Protein AF-A0A3T0RWN2-F1 (afdb_monomer_lite)

Sequence (110 aa):
MIAFAAVFPQHRWAVMVALACLGITDKGMCIAPVNGLGVLLSPRSAPGALPGLLAAAFGIGNGLGVTSVAATVGAGTLAGYPGGLWISYFISLAALVTAFFVPRVLAQED

Structure (mmCIF, N/CA/C/O backbone):
data_AF-A0A3T0RWN2-F1
#
_entry.id   AF-A0A3T0RWN2-F1
#
loop_
_atom_site.group_PDB
_atom_site.id
_atom_site.type_symbol
_atom_site.label_atom_id
_atom_site.label_alt_id
_atom_site.label_comp_id
_atom_site.label_asym_id
_atom_site.label_entity_id
_atom_site.label_seq_id
_atom_site.pdbx_PDB_ins_code
_atom_site.Cartn_x
_atom_site.Cartn_y
_atom_site.Cartn_z
_atom_site.occupancy
_atom_site.B_iso_or_equiv
_atom_site.auth_seq_id
_atom_site.auth_comp_id
_atom_site.auth_asym_id
_atom_site.auth_atom_id
_atom_site.pdbx_PDB_model_num
ATOM 1 N N . MET A 1 1 ? -4.023 -3.124 -10.980 1.00 85.56 1 MET A N 1
ATOM 2 C CA . MET A 1 1 ? -3.744 -1.808 -11.606 1.00 85.56 1 MET A CA 1
ATOM 3 C C . MET A 1 1 ? -2.279 -1.386 -11.491 1.00 85.56 1 MET A C 1
ATOM 5 O O . MET A 1 1 ? -1.699 -1.082 -12.522 1.00 85.56 1 MET A O 1
ATOM 9 N N . ILE A 1 2 ? -1.649 -1.419 -10.306 1.00 87.62 2 ILE A N 1
ATOM 10 C CA . ILE A 1 2 ? -0.250 -0.961 -10.137 1.00 87.62 2 ILE A CA 1
ATOM 11 C C . ILE A 1 2 ? 0.740 -1.798 -10.967 1.00 87.62 2 ILE A C 1
ATOM 13 O O . ILE A 1 2 ? 1.516 -1.230 -11.725 1.00 87.62 2 ILE A O 1
ATOM 17 N N . ALA A 1 3 ? 0.651 -3.134 -10.922 1.00 88.75 3 ALA A N 1
ATOM 18 C CA . ALA A 1 3 ? 1.496 -4.006 -11.752 1.00 88.75 3 ALA A CA 1
ATOM 19 C C . ALA A 1 3 ? 1.311 -3.757 -13.260 1.00 88.75 3 ALA A C 1
ATOM 21 O O . ALA A 1 3 ? 2.272 -3.758 -14.019 1.00 88.75 3 ALA A O 1
ATOM 22 N N . PHE A 1 4 ? 0.078 -3.482 -13.695 1.00 88.19 4 PHE A N 1
ATOM 23 C CA . PHE A 1 4 ? -0.213 -3.157 -15.092 1.00 88.19 4 PHE A CA 1
ATOM 24 C C . PHE A 1 4 ? 0.458 -1.841 -15.518 1.00 88.19 4 PHE A C 1
ATOM 26 O O . PHE A 1 4 ? 1.092 -1.787 -16.569 1.00 88.19 4 PHE A O 1
ATOM 33 N N . ALA A 1 5 ? 0.404 -0.807 -14.671 1.00 89.00 5 ALA A N 1
ATOM 34 C CA . ALA A 1 5 ? 1.130 0.441 -14.903 1.00 89.00 5 ALA A CA 1
ATOM 35 C C . ALA A 1 5 ? 2.659 0.250 -14.864 1.00 89.00 5 ALA A C 1
ATOM 37 O O . ALA A 1 5 ? 3.364 0.898 -15.630 1.00 89.00 5 ALA A O 1
ATOM 38 N N . ALA A 1 6 ? 3.171 -0.652 -14.018 1.00 88.44 6 ALA A N 1
ATOM 39 C CA . ALA A 1 6 ? 4.602 -0.954 -13.914 1.00 88.44 6 ALA A CA 1
ATOM 40 C C . ALA A 1 6 ? 5.171 -1.600 -15.188 1.00 88.44 6 ALA A C 1
ATOM 42 O O . ALA A 1 6 ? 6.313 -1.330 -15.553 1.00 88.44 6 ALA A O 1
ATOM 43 N N . VAL A 1 7 ? 4.374 -2.428 -15.873 1.00 90.12 7 VAL A N 1
ATOM 44 C CA . VAL A 1 7 ? 4.758 -3.079 -17.138 1.00 90.12 7 VAL A CA 1
ATOM 45 C C . VAL A 1 7 ? 4.630 -2.125 -18.331 1.00 90.12 7 VAL A C 1
ATOM 47 O O . VAL A 1 7 ? 5.447 -2.180 -19.247 1.00 90.12 7 VAL A O 1
ATOM 50 N N . PHE A 1 8 ? 3.654 -1.209 -18.310 1.00 88.88 8 PHE A N 1
ATOM 51 C CA . PHE A 1 8 ? 3.406 -0.248 -19.395 1.00 88.88 8 PHE A CA 1
ATOM 52 C C . PHE A 1 8 ? 3.508 1.226 -18.950 1.00 88.88 8 PHE A C 1
ATOM 54 O O . PHE A 1 8 ? 2.576 2.003 -19.177 1.00 88.88 8 PHE A O 1
ATOM 61 N N . PRO A 1 9 ? 4.640 1.666 -18.370 1.00 82.50 9 PRO A N 1
ATOM 62 C CA . PRO A 1 9 ? 4.751 2.979 -17.728 1.00 82.50 9 PRO A CA 1
ATOM 63 C C . PRO A 1 9 ? 4.686 4.151 -18.718 1.00 82.50 9 PRO A C 1
ATOM 65 O O . PRO A 1 9 ? 4.360 5.269 -18.333 1.00 82.50 9 PRO A O 1
ATOM 68 N N . GLN A 1 10 ?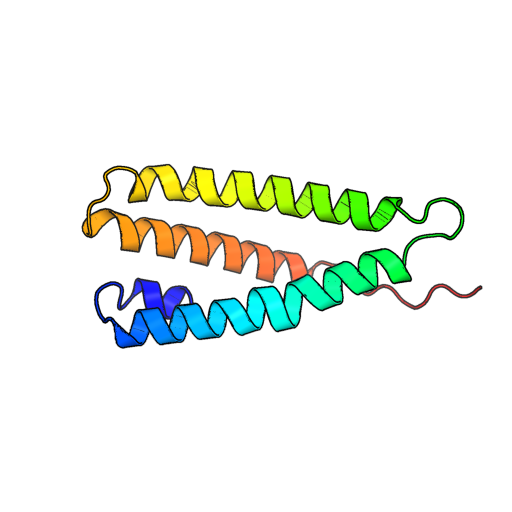 4.979 3.909 -19.999 1.00 85.88 10 GLN A N 1
ATOM 69 C CA . GLN A 1 10 ? 4.956 4.937 -21.047 1.00 85.88 10 GLN A CA 1
ATOM 70 C C . GLN A 1 10 ? 3.684 4.911 -21.905 1.00 85.88 10 GLN A C 1
ATOM 72 O O . GLN A 1 10 ? 3.449 5.821 -22.703 1.00 85.88 10 GLN A O 1
ATOM 77 N N . HIS A 1 11 ? 2.832 3.895 -21.748 1.00 90.88 11 HIS A N 1
ATOM 78 C CA . HIS A 1 11 ? 1.607 3.793 -22.528 1.00 90.88 11 HIS A CA 1
ATOM 79 C C . HIS A 1 11 ? 0.510 4.645 -21.880 1.00 90.88 11 HIS A C 1
ATOM 81 O O . HIS A 1 11 ? -0.128 4.237 -20.909 1.00 90.88 11 HIS A O 1
ATOM 87 N N . ARG A 1 12 ? 0.278 5.845 -22.429 1.00 90.94 12 ARG A N 1
ATOM 88 C CA . ARG A 1 12 ? -0.614 6.877 -21.860 1.00 90.94 12 ARG A CA 1
ATOM 89 C C . ARG A 1 12 ? -1.978 6.336 -21.427 1.00 90.94 12 ARG A C 1
ATOM 91 O O . ARG A 1 12 ? -2.398 6.562 -20.297 1.00 90.94 12 ARG A O 1
ATOM 98 N N . TRP A 1 13 ? -2.636 5.566 -22.291 1.00 93.38 13 TRP A N 1
ATOM 99 C CA . TRP A 1 13 ? -3.941 4.975 -21.984 1.00 93.38 13 TRP A CA 1
ATOM 100 C C . TRP A 1 13 ? -3.878 3.924 -20.876 1.00 93.38 13 TRP A C 1
ATOM 102 O O . TRP A 1 13 ? -4.792 3.843 -20.064 1.00 93.38 13 TRP A O 1
ATOM 112 N N . ALA A 1 14 ? -2.789 3.152 -20.802 1.00 88.69 14 ALA A N 1
ATOM 113 C CA . ALA A 1 14 ? -2.637 2.131 -19.769 1.00 88.69 14 ALA A CA 1
ATOM 114 C C . ALA A 1 14 ? -2.509 2.781 -18.385 1.00 88.69 14 ALA A C 1
ATOM 116 O O . ALA A 1 14 ? -3.175 2.368 -17.437 1.00 88.69 14 ALA A O 1
ATOM 117 N N . VAL A 1 15 ? -1.712 3.850 -18.296 1.00 90.19 15 VAL A N 1
ATOM 118 C CA . VAL A 1 15 ? -1.550 4.644 -17.074 1.00 90.19 15 VAL A CA 1
ATOM 119 C C . VAL A 1 15 ? -2.850 5.357 -16.701 1.00 90.19 15 VAL A C 1
ATOM 121 O O . VAL A 1 15 ? -3.236 5.326 -15.536 1.00 90.19 15 VAL A O 1
ATOM 124 N N . MET A 1 16 ? -3.569 5.940 -17.668 1.00 93.25 16 MET A N 1
ATOM 125 C CA . MET A 1 16 ? -4.871 6.570 -17.409 1.00 93.25 16 MET A CA 1
ATOM 126 C C . MET A 1 16 ? -5.890 5.583 -16.841 1.00 93.25 16 MET A C 1
ATOM 128 O O . MET A 1 16 ? -6.527 5.883 -15.835 1.00 93.25 16 MET A O 1
ATOM 132 N N . VAL A 1 17 ? -6.020 4.397 -17.441 1.00 93.38 17 VAL A N 1
ATOM 133 C CA . VAL A 1 17 ? -6.917 3.352 -16.929 1.00 93.38 17 VAL A CA 1
ATOM 134 C C . VAL A 1 17 ? -6.479 2.915 -15.533 1.00 93.38 17 VAL A C 1
ATOM 136 O O . VAL A 1 17 ? -7.310 2.819 -14.635 1.00 93.38 17 VAL A O 1
ATOM 139 N N . ALA A 1 18 ? -5.178 2.716 -15.306 1.00 91.69 18 ALA A N 1
ATOM 140 C CA . ALA A 1 18 ? -4.668 2.341 -13.993 1.00 91.69 18 ALA A CA 1
ATOM 141 C C . ALA A 1 18 ? -4.950 3.406 -12.917 1.00 91.69 18 ALA A C 1
ATOM 143 O O . ALA A 1 18 ? -5.328 3.040 -11.805 1.00 91.69 18 ALA A O 1
ATOM 144 N N . LEU A 1 19 ? -4.814 4.696 -13.245 1.00 91.12 19 LEU A N 1
ATOM 145 C CA . LEU A 1 19 ? -5.143 5.821 -12.363 1.00 91.12 19 LEU A CA 1
ATOM 146 C C . LEU A 1 19 ? -6.645 5.932 -12.098 1.00 91.12 19 LEU A C 1
ATOM 148 O O . LEU A 1 19 ? -7.044 6.151 -10.957 1.00 91.12 19 LEU A O 1
ATOM 152 N N . ALA A 1 20 ? -7.481 5.746 -13.122 1.00 93.25 20 ALA A N 1
ATOM 153 C CA . ALA A 1 20 ? -8.931 5.733 -12.960 1.00 93.25 20 ALA A CA 1
ATOM 154 C C . ALA A 1 20 ? -9.365 4.591 -12.031 1.00 93.25 20 ALA A C 1
ATOM 156 O O . ALA A 1 20 ? -10.100 4.820 -11.071 1.00 93.25 20 ALA A O 1
ATOM 157 N N . CYS A 1 21 ? -8.842 3.380 -12.255 1.00 92.75 21 CYS A N 1
ATOM 158 C CA . CYS A 1 21 ? -9.064 2.246 -11.363 1.00 92.75 21 CYS A CA 1
ATOM 159 C C . CYS A 1 21 ? -8.596 2.557 -9.942 1.00 92.75 21 CYS A C 1
ATOM 161 O O . CYS A 1 21 ? -9.345 2.300 -9.007 1.00 92.75 21 CYS A O 1
ATOM 163 N N . LEU A 1 22 ? -7.399 3.135 -9.783 1.00 89.38 22 LEU A N 1
ATOM 164 C CA . LEU A 1 22 ? -6.866 3.510 -8.476 1.00 89.38 22 LEU A CA 1
ATOM 165 C C . LEU A 1 22 ? -7.803 4.482 -7.753 1.00 89.38 22 LEU A C 1
ATOM 167 O O . LEU A 1 22 ? -8.123 4.244 -6.596 1.00 89.38 22 LEU A O 1
ATOM 171 N N . GLY A 1 23 ? -8.286 5.530 -8.424 1.00 88.31 23 GLY A N 1
ATOM 172 C CA . GLY A 1 23 ? -9.220 6.492 -7.835 1.00 88.31 23 GLY A CA 1
ATOM 173 C C . GLY A 1 23 ? -10.530 5.844 -7.383 1.00 88.31 23 GLY A C 1
ATOM 174 O O . GLY A 1 23 ? -10.982 6.088 -6.265 1.00 88.31 23 GLY A O 1
ATOM 175 N N . ILE A 1 24 ? -11.104 4.969 -8.212 1.00 90.94 24 ILE A N 1
ATOM 176 C CA . ILE A 1 24 ? -12.333 4.238 -7.876 1.00 90.94 24 ILE A CA 1
ATOM 177 C C . ILE A 1 24 ? -12.103 3.330 -6.663 1.00 90.94 24 ILE A C 1
ATOM 179 O O . ILE A 1 24 ? -12.879 3.373 -5.709 1.00 90.94 24 ILE A O 1
ATOM 183 N N . THR A 1 25 ? -11.032 2.535 -6.662 1.00 88.75 25 THR A N 1
ATOM 184 C CA . THR A 1 25 ? -10.776 1.572 -5.585 1.00 88.75 25 THR A CA 1
ATOM 185 C C . THR A 1 25 ? -10.348 2.248 -4.288 1.00 88.75 25 THR A C 1
ATOM 187 O O . THR A 1 25 ? -10.882 1.931 -3.233 1.00 88.75 25 THR A O 1
ATOM 190 N N . ASP A 1 26 ? -9.413 3.196 -4.354 1.00 83.62 26 ASP A N 1
ATOM 191 C CA . ASP A 1 26 ? -8.819 3.835 -3.179 1.00 83.62 26 ASP A CA 1
ATOM 192 C C . ASP A 1 26 ? -9.817 4.785 -2.514 1.00 83.62 26 ASP A C 1
ATOM 194 O O . ASP A 1 26 ? -10.180 4.600 -1.354 1.00 83.62 26 ASP A O 1
ATOM 198 N N . LYS A 1 27 ? -10.333 5.763 -3.267 1.00 81.31 27 LYS A N 1
ATOM 199 C CA . LYS A 1 27 ? -11.225 6.792 -2.718 1.00 81.31 27 LYS A CA 1
ATOM 200 C C . LYS A 1 27 ? -12.664 6.315 -2.608 1.00 81.31 27 LYS A C 1
ATOM 202 O O . LYS A 1 27 ? -13.312 6.600 -1.605 1.00 81.31 27 LYS A O 1
ATOM 207 N N . GLY A 1 28 ? -13.154 5.611 -3.626 1.00 79.88 28 GLY A N 1
ATOM 208 C CA . GLY A 1 28 ? -14.549 5.183 -3.691 1.00 79.88 28 GLY A CA 1
ATOM 209 C C . GLY A 1 28 ? -14.844 3.969 -2.816 1.00 79.88 28 GLY A C 1
ATOM 210 O O . GLY A 1 28 ? -15.762 4.009 -2.002 1.00 79.88 28 GLY A O 1
ATOM 211 N N . MET A 1 29 ? -14.077 2.891 -2.981 1.00 88.25 29 MET A N 1
ATOM 212 C CA . MET A 1 29 ? -14.419 1.591 -2.386 1.00 88.25 29 MET A CA 1
ATOM 213 C C . MET A 1 29 ? -13.742 1.323 -1.038 1.00 88.25 29 MET A C 1
ATOM 215 O O . MET A 1 29 ? -14.327 0.637 -0.206 1.00 88.25 29 MET A O 1
ATOM 219 N N . CYS A 1 30 ? -12.540 1.855 -0.804 1.00 85.69 30 CYS A N 1
ATOM 220 C CA . CYS A 1 30 ? -11.787 1.596 0.424 1.00 85.69 30 CYS A CA 1
ATOM 221 C C . CYS A 1 30 ? -11.924 2.731 1.443 1.00 85.69 30 CYS A C 1
ATOM 223 O O . CYS A 1 30 ? -12.512 2.539 2.504 1.00 85.69 30 CYS A O 1
ATOM 225 N N . ILE A 1 31 ? -11.392 3.919 1.141 1.00 86.12 31 ILE A N 1
ATOM 226 C CA . ILE A 1 31 ? -11.212 4.987 2.135 1.00 86.12 31 ILE A CA 1
ATOM 227 C C . ILE A 1 31 ? -12.545 5.525 2.659 1.00 86.12 31 ILE A C 1
ATOM 229 O O . ILE A 1 31 ? -12.697 5.675 3.869 1.00 86.12 31 ILE A O 1
ATOM 233 N N . ALA A 1 32 ? -13.517 5.822 1.790 1.00 88.06 32 ALA A N 1
ATOM 234 C CA . ALA A 1 32 ? -14.777 6.419 2.236 1.00 88.06 32 ALA A CA 1
ATOM 235 C C . ALA A 1 32 ? -15.578 5.502 3.191 1.00 88.06 32 ALA A C 1
ATOM 237 O O . ALA A 1 32 ? -15.918 5.964 4.285 1.00 88.06 32 ALA A O 1
ATOM 238 N N . PRO A 1 33 ? -15.821 4.212 2.872 1.00 88.44 33 PRO A N 1
ATOM 239 C CA . PRO A 1 33 ? -16.468 3.293 3.808 1.00 88.44 33 PRO A CA 1
ATOM 240 C C . PRO A 1 33 ? -15.674 3.094 5.097 1.00 88.44 33 PRO A C 1
ATOM 242 O O . PRO A 1 33 ? -16.253 3.115 6.177 1.00 88.44 33 PRO A O 1
ATOM 245 N N . VAL A 1 34 ? -14.351 2.950 5.006 1.00 88.31 34 VAL A N 1
ATOM 246 C CA . VAL A 1 34 ? -13.476 2.752 6.169 1.00 88.31 34 VAL A CA 1
ATOM 247 C C . VAL A 1 34 ? -13.511 3.957 7.118 1.00 88.31 34 VAL A C 1
ATOM 249 O O . VAL A 1 34 ? -13.612 3.777 8.331 1.00 88.31 34 VAL A O 1
ATOM 252 N N . ASN A 1 35 ? -13.524 5.183 6.588 1.00 89.62 35 ASN A N 1
ATOM 253 C CA . ASN A 1 35 ? -13.703 6.397 7.388 1.00 89.62 35 ASN A CA 1
ATOM 254 C C . ASN A 1 35 ? -15.080 6.429 8.071 1.00 89.62 35 ASN A C 1
ATOM 256 O O . ASN A 1 35 ? -15.174 6.761 9.252 1.00 89.62 35 ASN A O 1
ATOM 260 N N . GLY A 1 36 ? -16.141 6.058 7.346 1.00 88.81 36 GLY A N 1
ATOM 261 C CA . GLY A 1 36 ? -17.496 5.966 7.897 1.00 88.81 36 GLY A CA 1
ATOM 262 C C . GLY A 1 36 ? -17.608 4.922 9.011 1.00 88.81 36 GLY A C 1
ATOM 263 O O . GLY A 1 36 ? -18.148 5.214 10.076 1.00 88.81 36 GLY A O 1
ATOM 264 N N . LEU A 1 37 ? -17.034 3.734 8.805 1.00 89.88 37 LEU A N 1
ATOM 265 C CA . LEU A 1 37 ? -16.964 2.670 9.808 1.00 89.88 37 LEU A CA 1
ATOM 266 C C . LEU A 1 37 ? -16.167 3.097 11.039 1.00 89.88 37 LEU A C 1
ATOM 268 O O . LEU A 1 37 ? -16.577 2.783 12.149 1.00 89.88 37 LEU A O 1
ATOM 272 N N . GLY A 1 38 ? -15.076 3.850 10.873 1.00 87.19 38 GLY A N 1
ATOM 273 C CA . GLY A 1 38 ? -14.327 4.402 12.003 1.00 87.19 38 GLY A CA 1
ATOM 274 C C . GLY A 1 38 ? -15.216 5.237 12.927 1.00 87.19 38 GLY A C 1
ATOM 275 O O . GLY A 1 38 ? -15.164 5.080 14.145 1.00 87.19 38 GLY A O 1
ATOM 276 N N . VAL A 1 39 ? -16.085 6.076 12.360 1.00 89.69 39 VAL A N 1
ATOM 277 C CA . VAL A 1 39 ? -17.048 6.866 13.143 1.00 89.69 39 VAL A CA 1
ATOM 278 C C . VAL A 1 39 ? -18.129 5.970 13.751 1.00 89.69 39 VAL A C 1
ATOM 280 O O . VAL A 1 39 ? -18.388 6.064 14.947 1.00 89.69 39 VAL A O 1
ATOM 283 N N . LEU A 1 40 ? -18.734 5.085 12.953 1.00 90.12 40 LEU A N 1
ATOM 284 C CA . LEU A 1 40 ? -19.847 4.231 13.389 1.00 90.12 40 LEU A CA 1
ATOM 285 C C . LEU A 1 40 ? -19.460 3.235 14.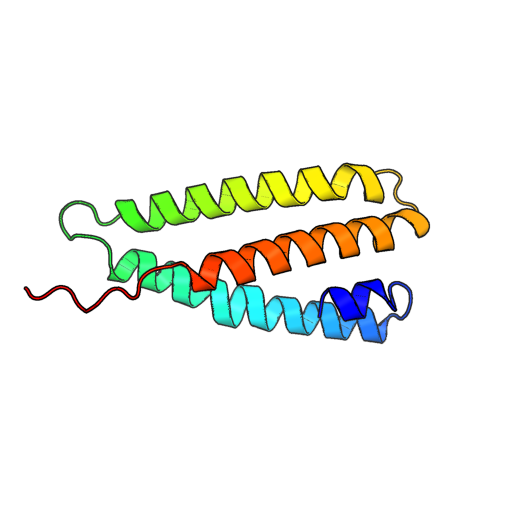487 1.00 90.12 40 LEU A C 1
ATOM 287 O O . LEU A 1 40 ? -20.269 2.958 15.365 1.00 90.12 40 LEU A O 1
ATOM 291 N N . LEU A 1 41 ? -18.243 2.696 14.439 1.00 88.19 41 LEU A N 1
ATOM 292 C CA . LEU A 1 41 ? -17.747 1.712 15.403 1.00 88.19 41 LEU A CA 1
ATOM 293 C C . LEU A 1 41 ? -17.135 2.363 16.647 1.00 88.19 41 LEU A C 1
ATOM 295 O O . LEU A 1 41 ? -16.719 1.657 17.564 1.00 88.19 41 LEU A O 1
ATOM 299 N N . SER A 1 42 ? -17.025 3.695 16.686 1.00 89.94 42 SER A N 1
ATOM 300 C CA . SER A 1 42 ? -16.433 4.364 17.840 1.00 89.94 42 SER A CA 1
ATOM 301 C C . SER A 1 42 ? -17.333 4.264 19.069 1.00 89.94 42 SER A C 1
ATOM 303 O O . SER A 1 42 ? -18.544 4.474 18.968 1.00 89.94 42 SER A O 1
ATOM 305 N N . PRO A 1 43 ? -16.759 4.019 20.258 1.00 88.56 43 PRO A N 1
ATOM 306 C CA . PRO A 1 43 ? -17.525 4.012 21.493 1.00 88.56 43 PRO A CA 1
ATOM 307 C C . PRO A 1 43 ? -18.108 5.402 21.765 1.00 88.56 43 PRO A C 1
ATOM 309 O O . PRO A 1 43 ? -17.452 6.425 21.555 1.00 88.56 43 PRO A O 1
ATOM 312 N N . ARG A 1 44 ? -19.331 5.449 22.308 1.00 89.19 44 ARG A N 1
ATOM 313 C CA . ARG A 1 44 ? -20.033 6.714 22.604 1.00 89.19 44 ARG A CA 1
ATOM 314 C C . ARG A 1 44 ? -19.266 7.616 23.577 1.00 89.19 44 ARG A C 1
ATOM 316 O O . ARG A 1 44 ? -19.397 8.833 23.508 1.00 89.19 44 ARG A O 1
ATOM 323 N N . SER A 1 45 ? -18.464 7.026 24.466 1.00 90.81 45 SER A N 1
ATOM 324 C CA . SER A 1 45 ? -17.606 7.740 25.419 1.00 90.81 45 SER A CA 1
ATOM 325 C C . SER A 1 45 ? -16.381 8.397 24.772 1.00 90.81 45 SER A C 1
ATOM 327 O O . SER A 1 45 ? -15.826 9.328 25.349 1.00 90.81 45 SER A O 1
ATOM 329 N N . ALA A 1 46 ? -15.958 7.942 23.587 1.00 88.81 46 ALA A N 1
ATOM 330 C CA . ALA A 1 46 ? -14.796 8.462 22.868 1.00 88.81 46 ALA A CA 1
ATOM 331 C C . ALA A 1 46 ? -15.010 8.396 21.338 1.00 88.81 46 ALA A C 1
ATOM 333 O O . ALA A 1 46 ? -14.333 7.628 20.646 1.00 88.81 46 ALA A O 1
ATOM 334 N N . PRO A 1 47 ? -15.914 9.226 20.781 1.00 85.12 47 PRO A N 1
ATOM 335 C CA . PRO A 1 47 ? -16.330 9.150 19.375 1.00 85.12 47 PRO A CA 1
ATOM 336 C C . PRO A 1 47 ? -15.202 9.433 18.365 1.00 85.12 47 PRO A C 1
ATOM 338 O O . PRO A 1 47 ? -15.324 9.103 17.191 1.00 85.12 47 PRO A O 1
ATOM 341 N N . GLY A 1 48 ? -14.102 10.055 18.804 1.00 88.75 48 GLY A N 1
ATOM 342 C CA . GLY A 1 48 ? -12.940 10.353 17.963 1.00 88.75 48 GLY A CA 1
ATOM 343 C C . GLY A 1 48 ? -11.823 9.308 18.010 1.00 88.75 48 GLY A C 1
ATOM 344 O O . GLY A 1 48 ? -10.865 9.434 17.251 1.00 88.75 48 GLY A O 1
ATOM 345 N N . ALA A 1 49 ? -11.906 8.294 18.878 1.00 90.19 49 ALA A N 1
ATOM 346 C CA . ALA A 1 49 ? -10.786 7.385 19.125 1.00 90.19 49 ALA A CA 1
ATOM 347 C C . ALA A 1 49 ? -10.433 6.529 17.897 1.00 90.19 49 ALA A C 1
ATOM 349 O O . ALA A 1 49 ? -9.275 6.518 17.475 1.00 90.19 49 ALA A O 1
ATOM 350 N N . LEU A 1 50 ? -11.416 5.853 17.285 1.00 91.88 50 LEU A N 1
ATOM 351 C CA . LEU A 1 50 ? -11.158 5.023 16.102 1.00 91.88 50 LEU A CA 1
ATOM 352 C C . LEU A 1 50 ? -10.862 5.857 14.842 1.00 91.88 50 LEU A C 1
ATOM 354 O O . LEU A 1 50 ? -9.894 5.522 14.161 1.00 91.88 50 LEU A O 1
ATOM 358 N N . PRO A 1 51 ? -11.577 6.965 14.535 1.00 91.56 51 PRO A N 1
ATOM 359 C CA . PRO A 1 51 ? -11.214 7.853 13.434 1.00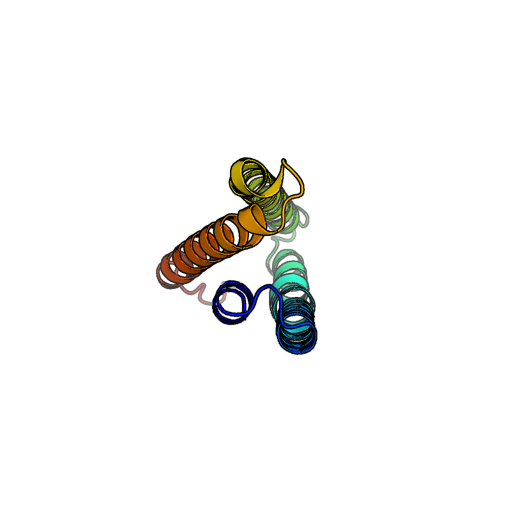 91.56 51 PRO A CA 1
ATOM 360 C C . PRO A 1 51 ? -9.812 8.441 13.596 1.00 91.56 51 PRO A C 1
ATOM 362 O O . PRO A 1 51 ? -9.078 8.552 12.618 1.00 91.56 51 PRO A O 1
ATOM 365 N N . GLY A 1 52 ? -9.418 8.789 14.825 1.00 92.81 52 GLY A N 1
ATOM 366 C CA . GLY A 1 52 ? -8.085 9.302 15.133 1.00 92.81 52 GLY A CA 1
ATOM 367 C C . GLY A 1 52 ? -6.988 8.265 14.895 1.00 92.81 52 GLY A C 1
ATOM 368 O O . GLY A 1 52 ? -6.003 8.561 14.219 1.00 92.81 52 GLY A O 1
ATOM 369 N N . LEU A 1 53 ? -7.176 7.032 15.382 1.00 94.00 53 LEU A N 1
ATOM 370 C CA . LEU A 1 53 ? -6.250 5.922 15.127 1.00 94.00 53 LEU A CA 1
ATOM 371 C C . LEU A 1 53 ? -6.132 5.637 13.628 1.00 94.00 53 LEU A C 1
ATOM 373 O O . LEU A 1 53 ? -5.031 5.457 13.106 1.00 94.00 53 LEU A O 1
ATOM 377 N N . LEU A 1 54 ? -7.263 5.651 12.928 1.00 91.50 54 LEU A N 1
ATOM 378 C CA . LEU A 1 54 ? -7.316 5.459 11.492 1.00 91.50 54 LEU A CA 1
ATOM 379 C C . LEU A 1 54 ? -6.536 6.545 10.741 1.00 91.50 54 LEU A C 1
ATOM 381 O O . LEU A 1 54 ? -5.700 6.231 9.895 1.00 91.50 54 LEU A O 1
ATOM 385 N N . ALA A 1 55 ? -6.753 7.816 11.082 1.00 91.56 55 ALA A N 1
ATOM 386 C CA . ALA A 1 55 ? -6.027 8.935 10.492 1.00 91.56 55 ALA A CA 1
ATOM 387 C C . ALA A 1 55 ? -4.514 8.835 10.743 1.00 91.56 55 ALA A C 1
ATOM 389 O O . ALA A 1 55 ? -3.723 9.069 9.827 1.00 91.56 55 ALA A O 1
ATOM 390 N N . ALA A 1 56 ? -4.103 8.432 11.950 1.00 95.50 56 ALA A N 1
ATOM 391 C CA . ALA A 1 56 ? -2.698 8.205 12.276 1.00 95.50 56 ALA A CA 1
ATOM 392 C C . ALA A 1 56 ? -2.090 7.081 11.419 1.00 95.50 56 ALA A C 1
ATOM 394 O O . ALA A 1 56 ? -1.022 7.264 10.834 1.00 95.50 56 ALA A O 1
ATOM 395 N N . ALA A 1 57 ? -2.791 5.952 11.277 1.00 93.56 57 ALA A N 1
ATOM 396 C CA . ALA A 1 57 ? -2.355 4.842 10.433 1.00 93.56 57 ALA A CA 1
ATOM 397 C C . ALA A 1 57 ? -2.214 5.258 8.956 1.00 93.56 57 ALA A C 1
ATOM 399 O O . ALA A 1 57 ? -1.198 4.955 8.328 1.00 93.56 57 ALA A O 1
ATOM 400 N N . PHE A 1 58 ? -3.179 6.015 8.416 1.00 91.38 58 PHE A N 1
ATOM 401 C CA . PHE A 1 58 ? -3.096 6.569 7.059 1.00 91.38 58 PHE A CA 1
ATOM 402 C C . PHE A 1 58 ? -1.912 7.525 6.891 1.00 91.38 58 PHE A C 1
ATOM 404 O O . PHE A 1 58 ? -1.195 7.441 5.894 1.00 91.38 58 PHE A O 1
ATOM 411 N N . GLY A 1 59 ? -1.679 8.413 7.861 1.00 93.88 59 GLY A N 1
ATOM 412 C CA . GLY A 1 59 ? -0.553 9.347 7.840 1.00 93.88 59 GLY A CA 1
ATOM 413 C C . GLY A 1 59 ? 0.798 8.630 7.811 1.00 93.88 59 GLY A C 1
ATOM 414 O O . GLY A 1 59 ? 1.641 8.939 6.966 1.00 93.88 59 GLY A O 1
ATOM 415 N N . ILE A 1 60 ? 0.975 7.627 8.677 1.00 96.44 60 ILE A N 1
ATOM 416 C CA . ILE A 1 60 ? 2.182 6.788 8.719 1.00 96.44 60 ILE A CA 1
ATOM 417 C C . ILE A 1 60 ? 2.367 6.057 7.388 1.00 96.44 60 ILE A C 1
ATOM 419 O O . ILE A 1 60 ? 3.449 6.117 6.805 1.00 96.44 60 ILE A O 1
ATOM 423 N N . GLY A 1 61 ? 1.313 5.414 6.878 1.00 93.38 61 GLY A N 1
ATOM 424 C CA . GLY A 1 61 ? 1.355 4.695 5.606 1.00 93.38 61 GLY A CA 1
ATOM 425 C C . GLY A 1 61 ? 1.722 5.598 4.426 1.00 93.38 61 GLY A C 1
ATOM 426 O O . GLY A 1 61 ? 2.584 5.241 3.625 1.00 93.38 61 GLY A O 1
ATOM 427 N N . ASN A 1 62 ? 1.136 6.796 4.347 1.00 93.38 62 ASN A N 1
ATOM 428 C CA . ASN A 1 62 ? 1.461 7.779 3.313 1.00 93.38 62 ASN A CA 1
ATOM 429 C C . ASN A 1 62 ? 2.923 8.240 3.406 1.00 93.38 62 ASN A C 1
ATOM 431 O O . ASN A 1 62 ? 3.624 8.265 2.396 1.00 93.38 62 ASN A O 1
ATOM 435 N N . GLY A 1 63 ? 3.401 8.559 4.613 1.00 94.94 63 GLY A N 1
ATOM 436 C CA . GLY A 1 63 ? 4.795 8.940 4.838 1.00 94.94 63 GLY A CA 1
ATOM 437 C C . GLY A 1 63 ? 5.771 7.842 4.409 1.00 94.94 63 GLY A C 1
ATOM 438 O O . GLY A 1 63 ? 6.712 8.109 3.659 1.00 94.94 63 GLY A O 1
ATOM 439 N N . LEU A 1 64 ? 5.512 6.594 4.807 1.00 94.69 64 LEU A N 1
ATOM 440 C CA . LEU A 1 64 ? 6.316 5.435 4.413 1.00 94.69 64 LEU A CA 1
ATOM 441 C C . LEU A 1 64 ? 6.292 5.204 2.898 1.00 94.69 64 LEU A C 1
ATOM 443 O O . LEU A 1 64 ? 7.339 4.998 2.288 1.00 94.69 64 LEU A O 1
ATOM 447 N N . GLY A 1 65 ? 5.114 5.261 2.275 1.00 92.75 65 GLY A N 1
ATOM 448 C CA . GLY A 1 65 ? 4.956 5.029 0.840 1.00 92.75 65 GLY A CA 1
ATOM 449 C C . GLY A 1 65 ? 5.692 6.066 -0.006 1.00 92.75 65 GLY A C 1
ATOM 450 O O . GLY A 1 65 ? 6.462 5.705 -0.898 1.00 92.75 65 GLY A O 1
ATOM 451 N N . VAL A 1 66 ? 5.508 7.354 0.304 1.00 92.94 66 VAL A N 1
ATOM 452 C CA . VAL A 1 66 ? 6.154 8.455 -0.426 1.00 92.94 66 VAL A CA 1
ATOM 453 C C . VAL A 1 66 ? 7.671 8.389 -0.279 1.00 92.94 66 VAL A C 1
ATOM 455 O O . VAL A 1 66 ? 8.381 8.458 -1.282 1.00 92.94 66 VAL A O 1
ATOM 458 N N . THR A 1 67 ? 8.180 8.208 0.942 1.00 94.75 67 THR A N 1
ATOM 459 C CA . THR A 1 67 ? 9.631 8.131 1.183 1.00 94.75 67 THR A CA 1
ATOM 460 C C . THR A 1 67 ? 10.269 6.910 0.520 1.00 94.75 67 THR A C 1
ATOM 462 O O . THR A 1 67 ? 11.341 7.036 -0.068 1.00 94.75 67 THR A O 1
ATOM 465 N N . SER A 1 68 ? 9.589 5.758 0.520 1.00 93.25 68 SER A N 1
ATOM 466 C CA . SER A 1 68 ? 10.077 4.535 -0.135 1.00 93.25 68 SER A CA 1
ATOM 467 C C . SER A 1 68 ? 10.216 4.702 -1.649 1.00 93.25 68 SER A C 1
ATOM 469 O O . SER A 1 68 ? 11.202 4.266 -2.241 1.00 93.25 68 SER A O 1
ATOM 471 N N . VAL A 1 69 ? 9.247 5.355 -2.295 1.00 94.12 69 VAL A N 1
ATOM 472 C CA . VAL A 1 69 ? 9.283 5.581 -3.747 1.00 94.12 69 VAL A CA 1
ATOM 473 C C . VAL A 1 69 ? 10.258 6.701 -4.122 1.00 94.12 69 VAL A C 1
ATOM 475 O O . VAL A 1 69 ? 10.907 6.609 -5.167 1.00 94.12 69 VAL A O 1
ATOM 478 N N . ALA A 1 70 ? 10.419 7.723 -3.273 1.00 92.62 70 ALA A N 1
ATOM 479 C CA . ALA A 1 70 ? 11.239 8.906 -3.549 1.00 92.62 70 ALA A CA 1
ATOM 480 C C . ALA A 1 70 ? 12.681 8.571 -3.966 1.00 92.62 70 ALA A C 1
ATOM 482 O O . ALA A 1 70 ? 13.219 9.218 -4.862 1.00 92.62 70 ALA A O 1
ATOM 483 N N . ALA A 1 71 ? 13.278 7.522 -3.393 1.00 86.56 71 ALA A N 1
ATOM 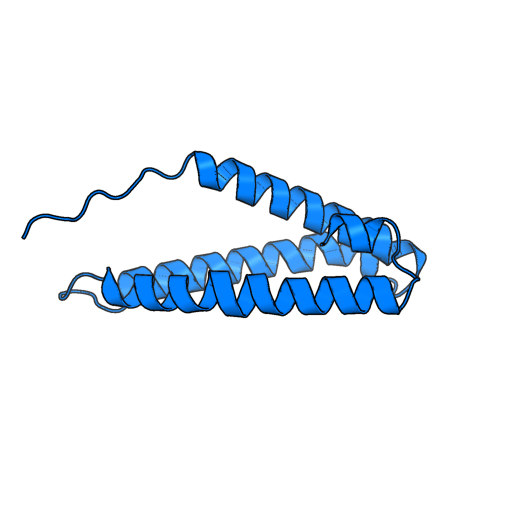484 C CA . ALA A 1 71 ? 14.629 7.073 -3.739 1.00 86.56 71 ALA A CA 1
ATOM 485 C C . ALA A 1 71 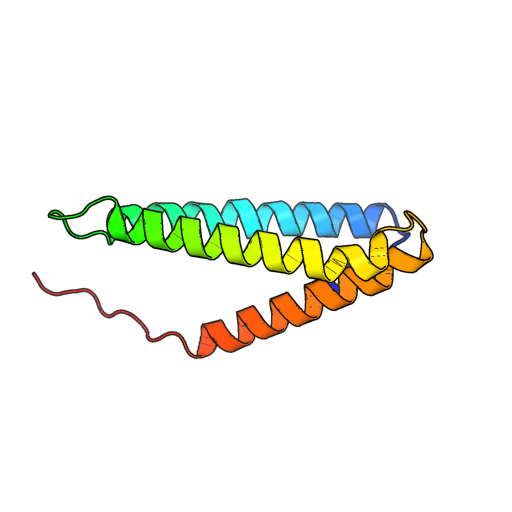? 14.784 6.656 -5.215 1.00 86.56 71 ALA A C 1
ATOM 487 O O . ALA A 1 71 ? 15.873 6.747 -5.775 1.00 86.56 71 ALA A O 1
ATOM 488 N N . THR A 1 72 ? 13.699 6.211 -5.853 1.00 90.69 72 THR A N 1
ATOM 489 C CA . THR A 1 72 ? 13.712 5.731 -7.245 1.00 90.69 72 THR A CA 1
ATOM 490 C C . THR A 1 72 ? 13.259 6.789 -8.242 1.00 90.69 72 THR A C 1
ATOM 492 O O . THR A 1 72 ? 13.827 6.894 -9.325 1.00 90.69 72 THR A O 1
ATOM 495 N N . VAL A 1 73 ? 12.270 7.610 -7.879 1.00 90.81 73 VAL A N 1
ATOM 496 C CA . VAL A 1 73 ? 11.689 8.617 -8.785 1.00 90.81 73 VAL A CA 1
ATOM 497 C C . VAL A 1 73 ? 12.270 10.020 -8.600 1.00 90.81 73 VAL A C 1
ATOM 499 O O . VAL A 1 73 ? 12.019 10.887 -9.432 1.00 90.81 73 VAL A O 1
ATOM 502 N N . GLY A 1 74 ? 13.051 10.265 -7.543 1.00 85.31 74 GLY A N 1
ATOM 503 C CA . GLY A 1 74 ? 13.508 11.603 -7.148 1.00 85.31 74 GLY A CA 1
ATOM 504 C C . GLY A 1 74 ? 14.371 12.330 -8.184 1.00 85.31 74 GLY A C 1
ATOM 505 O O . GLY A 1 74 ? 14.377 13.555 -8.218 1.00 85.31 74 GLY A O 1
ATOM 506 N N . ALA A 1 75 ? 15.039 11.595 -9.078 1.00 81.44 75 ALA A N 1
ATOM 507 C CA . ALA A 1 75 ? 15.788 12.168 -10.199 1.00 81.44 75 ALA A CA 1
ATOM 508 C C . ALA A 1 75 ? 14.890 12.693 -11.342 1.00 81.44 75 ALA A C 1
ATOM 510 O O . ALA A 1 75 ? 15.398 13.287 -12.290 1.00 81.44 75 ALA A O 1
ATOM 511 N N . GLY A 1 76 ? 13.575 12.444 -11.297 1.00 83.31 76 GLY A N 1
ATOM 512 C CA . GLY A 1 76 ? 12.619 12.904 -12.310 1.00 83.31 76 GLY A CA 1
ATOM 513 C C . GLY A 1 76 ? 12.794 12.257 -13.687 1.00 83.31 76 GLY A C 1
ATOM 514 O O . GLY A 1 76 ? 12.290 12.773 -14.682 1.00 83.31 76 GLY A O 1
ATOM 515 N N . THR A 1 77 ? 13.520 11.140 -13.777 1.00 86.44 77 THR A N 1
ATOM 516 C CA . THR A 1 77 ? 13.788 10.454 -15.045 1.00 86.44 77 THR A CA 1
ATOM 517 C C . THR A 1 77 ? 12.756 9.365 -15.321 1.00 86.44 77 THR A C 1
ATOM 519 O O . THR A 1 77 ? 12.250 8.707 -14.410 1.00 86.44 77 THR A O 1
ATOM 522 N N . LEU A 1 78 ? 12.491 9.102 -16.606 1.00 82.44 78 LEU A N 1
ATOM 523 C CA . LEU A 1 78 ? 11.588 8.023 -17.031 1.00 82.44 78 LEU A CA 1
ATOM 524 C C . LEU A 1 78 ? 12.033 6.636 -16.537 1.00 82.44 78 LEU A C 1
ATOM 526 O O . LEU A 1 78 ? 11.193 5.764 -16.334 1.00 82.44 78 LEU A O 1
ATOM 530 N N . ALA A 1 79 ? 13.335 6.443 -16.308 1.00 85.12 79 ALA A N 1
ATOM 531 C CA . ALA A 1 79 ? 13.902 5.193 -15.807 1.00 85.12 79 ALA A CA 1
ATOM 532 C C . ALA A 1 79 ? 13.578 4.921 -14.325 1.00 85.12 79 ALA A C 1
ATOM 534 O O . ALA A 1 79 ? 13.600 3.767 -13.906 1.00 85.12 79 ALA A O 1
ATOM 535 N N . GLY A 1 80 ? 13.255 5.954 -13.538 1.00 87.25 80 GLY A N 1
ATOM 536 C CA . GLY A 1 80 ? 12.939 5.820 -12.112 1.00 87.25 80 GLY A CA 1
ATOM 537 C C . GLY A 1 80 ? 11.514 5.338 -11.820 1.00 87.25 80 GLY A C 1
ATOM 538 O O . GLY A 1 80 ? 11.269 4.672 -10.813 1.00 87.25 80 GLY A O 1
ATOM 539 N N . TYR A 1 81 ? 10.566 5.626 -12.718 1.00 89.25 81 TYR A N 1
ATOM 540 C CA . TYR A 1 81 ? 9.146 5.303 -12.529 1.00 89.25 81 TYR A CA 1
ATOM 541 C C . TYR A 1 81 ? 8.844 3.803 -12.399 1.00 89.25 81 TYR A C 1
ATOM 543 O O . TYR A 1 81 ? 8.079 3.453 -11.499 1.00 89.25 81 TYR A O 1
ATOM 551 N N . PRO A 1 82 ? 9.423 2.896 -13.216 1.00 90.50 82 PRO A N 1
ATOM 552 C CA . PRO A 1 82 ? 9.214 1.460 -13.036 1.00 90.50 82 PRO A CA 1
ATOM 553 C C . PRO A 1 82 ? 9.626 0.978 -11.641 1.00 90.50 82 PRO A C 1
ATOM 555 O O . PRO A 1 82 ? 8.891 0.214 -11.021 1.00 90.50 82 PRO A O 1
ATOM 558 N N . GLY A 1 83 ? 10.763 1.462 -11.123 1.00 91.44 83 GLY A N 1
ATOM 559 C CA . GLY A 1 83 ? 11.234 1.134 -9.775 1.00 91.44 83 GLY A CA 1
ATOM 560 C C . GLY A 1 83 ? 10.235 1.565 -8.702 1.00 91.44 83 GLY A C 1
ATOM 561 O O . GLY A 1 83 ? 9.843 0.756 -7.862 1.00 91.44 83 GLY A O 1
ATOM 562 N N . GLY A 1 84 ? 9.741 2.801 -8.795 1.00 92.88 84 GLY A N 1
ATOM 563 C CA . GLY A 1 84 ? 8.719 3.318 -7.886 1.00 92.88 84 GLY A CA 1
ATOM 564 C C . GLY A 1 84 ? 7.419 2.512 -7.918 1.00 92.88 84 GLY A C 1
ATOM 565 O O . GLY A 1 84 ? 6.882 2.155 -6.871 1.00 92.88 84 GLY A O 1
ATOM 566 N N . LEU A 1 85 ? 6.943 2.158 -9.115 1.00 93.19 85 LEU A N 1
ATOM 567 C CA . LEU A 1 85 ? 5.719 1.373 -9.294 1.00 93.19 85 LEU A CA 1
ATOM 568 C C . LEU A 1 85 ? 5.846 -0.046 -8.724 1.00 93.19 85 LEU A C 1
ATOM 570 O O . LEU A 1 85 ? 4.896 -0.542 -8.116 1.00 93.19 85 LEU A O 1
ATOM 574 N N . TRP A 1 86 ? 7.010 -0.686 -8.861 1.00 94.75 86 TRP A N 1
ATOM 575 C CA . TRP A 1 86 ? 7.258 -1.994 -8.251 1.00 94.75 86 TRP A CA 1
ATOM 576 C C . TRP A 1 86 ? 7.322 -1.927 -6.726 1.00 94.75 86 TRP A C 1
ATOM 578 O O . TRP A 1 86 ? 6.726 -2.775 -6.064 1.00 94.75 86 TRP A O 1
ATOM 588 N N . ILE A 1 87 ? 7.955 -0.897 -6.157 1.00 95.00 87 ILE A N 1
ATOM 589 C CA . ILE A 1 87 ? 7.940 -0.664 -4.704 1.00 95.00 87 ILE A CA 1
ATOM 590 C C . ILE A 1 87 ? 6.496 -0.531 -4.207 1.00 95.00 87 ILE A C 1
ATOM 592 O O . ILE A 1 87 ? 6.091 -1.241 -3.285 1.00 95.00 87 ILE A O 1
ATOM 596 N N . SER A 1 88 ? 5.682 0.313 -4.852 1.00 93.19 88 SER A N 1
ATOM 597 C CA . SER A 1 88 ? 4.265 0.468 -4.499 1.00 93.19 88 SER A CA 1
ATOM 598 C C . SER A 1 88 ? 3.480 -0.839 -4.628 1.00 93.19 88 SER A C 1
ATOM 600 O O . SER A 1 88 ? 2.627 -1.127 -3.786 1.00 93.19 88 SER A O 1
ATOM 602 N N . TYR A 1 89 ? 3.764 -1.645 -5.655 1.00 94.94 89 TYR A N 1
ATOM 603 C CA . TYR A 1 89 ? 3.128 -2.946 -5.850 1.00 94.94 89 TYR A CA 1
ATOM 604 C C . TYR A 1 89 ? 3.424 -3.904 -4.692 1.00 94.94 89 TYR A C 1
ATOM 606 O O . TYR A 1 89 ? 2.489 -4.471 -4.132 1.00 94.94 89 TYR A O 1
ATOM 614 N N . PHE A 1 90 ? 4.690 -4.053 -4.294 1.00 95.94 90 PHE A N 1
ATOM 615 C CA . PHE A 1 90 ? 5.061 -4.966 -3.211 1.00 95.94 90 PHE A CA 1
ATOM 616 C C . PHE A 1 90 ? 4.564 -4.497 -1.842 1.00 95.94 90 PHE A C 1
ATOM 618 O O . PHE A 1 90 ? 4.112 -5.328 -1.058 1.00 95.94 90 PHE A O 1
ATOM 625 N N . ILE A 1 91 ? 4.554 -3.187 -1.571 1.00 94.88 91 ILE A N 1
ATOM 626 C CA . ILE A 1 91 ? 3.933 -2.641 -0.352 1.00 94.88 91 ILE A CA 1
ATOM 627 C C . ILE A 1 91 ? 2.430 -2.948 -0.337 1.00 94.88 91 ILE A C 1
ATOM 629 O O . ILE A 1 91 ? 1.904 -3.406 0.675 1.00 94.88 91 ILE A O 1
ATOM 633 N N . SER A 1 92 ? 1.740 -2.757 -1.466 1.00 92.31 92 SER A N 1
ATOM 634 C CA . SER A 1 92 ? 0.307 -3.064 -1.581 1.00 92.31 92 SER A CA 1
ATOM 635 C C . SER A 1 92 ? 0.028 -4.559 -1.424 1.00 92.31 92 SER A C 1
ATOM 637 O O . SER A 1 92 ? -0.950 -4.940 -0.787 1.00 92.31 92 SER A O 1
ATOM 639 N N . LEU A 1 93 ? 0.897 -5.413 -1.973 1.00 95.38 93 LEU A N 1
ATOM 640 C CA . LEU A 1 93 ? 0.809 -6.861 -1.817 1.00 95.38 93 LEU A CA 1
ATOM 641 C C . LEU A 1 93 ? 1.013 -7.268 -0.354 1.00 95.38 93 LEU A C 1
ATOM 643 O O . LEU A 1 93 ? 0.235 -8.063 0.158 1.00 95.38 93 LEU A O 1
ATOM 647 N N . ALA A 1 94 ? 2.001 -6.693 0.334 1.00 95.50 94 ALA A N 1
ATOM 648 C CA . ALA A 1 94 ? 2.223 -6.932 1.757 1.00 95.50 94 ALA A CA 1
ATOM 649 C C . ALA A 1 94 ? 1.025 -6.469 2.600 1.00 95.50 94 ALA A C 1
ATOM 651 O O . ALA A 1 94 ? 0.569 -7.209 3.465 1.00 95.50 94 ALA A O 1
ATOM 652 N N . ALA A 1 95 ? 0.462 -5.292 2.315 1.00 92.00 95 ALA A N 1
ATOM 653 C CA . ALA A 1 95 ? -0.745 -4.803 2.980 1.00 92.00 95 ALA A CA 1
ATOM 654 C C . ALA A 1 95 ? -1.946 -5.739 2.755 1.00 92.00 95 ALA A C 1
ATOM 656 O O . ALA A 1 95 ? -2.658 -6.064 3.704 1.00 92.00 95 ALA A O 1
ATOM 657 N N . LEU A 1 96 ? -2.135 -6.220 1.522 1.00 92.25 96 LEU A N 1
ATOM 658 C CA . LEU A 1 96 ? -3.176 -7.189 1.181 1.00 92.25 96 LEU A CA 1
ATOM 659 C C . LEU A 1 96 ? -2.977 -8.516 1.924 1.00 92.25 96 LEU A C 1
ATOM 661 O O . LEU A 1 96 ? -3.935 -9.050 2.472 1.00 92.25 96 LEU A O 1
ATOM 665 N N . VAL A 1 97 ? -1.744 -9.026 1.981 1.00 96.50 97 VAL A N 1
ATOM 666 C CA . VAL A 1 97 ? -1.401 -10.235 2.743 1.00 96.50 97 VAL A CA 1
ATOM 667 C C . VAL A 1 97 ? -1.725 -10.039 4.224 1.00 96.50 97 VAL A C 1
ATOM 669 O O . VAL A 1 97 ? -2.424 -10.867 4.798 1.00 96.50 97 VAL A O 1
ATOM 672 N N . THR A 1 98 ? -1.307 -8.921 4.823 1.00 93.44 98 THR A N 1
ATOM 673 C CA . THR A 1 98 ? -1.598 -8.586 6.226 1.00 93.44 98 THR A CA 1
ATOM 674 C C . THR A 1 98 ? -3.101 -8.493 6.502 1.00 93.44 98 THR A C 1
ATOM 676 O O . THR A 1 98 ? -3.551 -8.920 7.563 1.00 93.44 98 THR A O 1
ATOM 679 N N . ALA A 1 99 ? -3.903 -8.008 5.548 1.00 90.62 99 ALA A N 1
ATOM 680 C CA . ALA A 1 99 ? -5.356 -7.919 5.696 1.00 90.62 99 ALA A CA 1
ATOM 681 C C . ALA A 1 99 ? -6.025 -9.289 5.920 1.00 90.62 99 ALA A C 1
ATOM 683 O O . ALA A 1 99 ? -7.016 -9.365 6.641 1.00 90.62 99 ALA A O 1
ATOM 684 N N . PHE A 1 100 ? -5.468 -10.380 5.378 1.00 93.88 100 PHE A N 1
ATOM 685 C CA . PHE A 1 100 ? -5.983 -11.735 5.626 1.00 93.88 100 PHE A CA 1
ATOM 686 C C . PHE A 1 100 ? -5.782 -12.217 7.068 1.00 93.88 100 PHE A C 1
ATOM 688 O O . PHE A 1 100 ? -6.458 -13.153 7.490 1.00 93.88 100 PHE A O 1
ATOM 695 N N . PHE A 1 101 ? -4.889 -11.583 7.831 1.00 94.12 101 PHE A N 1
ATOM 696 C CA . PHE A 1 101 ? -4.659 -11.895 9.243 1.00 94.12 101 PHE A CA 1
ATOM 697 C C . PHE A 1 101 ? -5.528 -11.059 10.190 1.00 94.12 101 PHE A C 1
ATOM 699 O O . PHE A 1 101 ? -5.509 -11.299 11.397 1.00 94.12 101 PHE A O 1
ATOM 706 N N . VAL A 1 102 ? -6.288 -10.083 9.678 1.00 88.19 102 VAL A N 1
ATOM 707 C CA . VAL A 1 102 ? -7.163 -9.249 10.508 1.00 88.19 102 VAL A CA 1
ATOM 708 C C . VAL A 1 102 ? -8.367 -10.081 10.974 1.00 88.19 102 VAL A C 1
ATOM 710 O O . VAL A 1 102 ? -9.111 -10.599 10.134 1.00 88.19 102 VAL A O 1
ATOM 713 N N . PRO A 1 103 ? -8.598 -10.216 12.295 1.00 85.81 103 PRO A N 1
ATOM 714 C CA . PRO A 1 103 ? -9.743 -10.950 12.816 1.00 85.81 103 PRO A CA 1
ATOM 715 C C . PRO A 1 103 ? -11.064 -10.322 12.368 1.00 85.81 103 PRO A C 1
ATOM 717 O O . PRO A 1 103 ? -11.203 -9.098 12.321 1.00 85.81 103 PRO A O 1
ATOM 720 N N . ARG A 1 104 ? -12.072 -11.156 12.091 1.00 79.00 104 ARG A N 1
ATOM 721 C CA . ARG A 1 104 ? -13.433 -10.654 11.877 1.00 79.00 104 ARG A CA 1
ATOM 722 C C . ARG A 1 104 ? -13.996 -10.173 13.207 1.00 79.00 104 ARG A C 1
ATOM 724 O O . ARG A 1 104 ? -14.126 -10.960 14.140 1.00 79.00 104 ARG A O 1
ATOM 731 N N . VAL A 1 105 ? -14.351 -8.896 13.273 1.00 67.44 105 VAL A N 1
ATOM 732 C CA . VAL A 1 105 ? -15.112 -8.351 14.397 1.00 67.44 105 VAL A CA 1
ATOM 733 C C . VAL A 1 105 ? -16.541 -8.883 14.274 1.00 67.44 105 VAL A C 1
ATOM 735 O O . VAL A 1 105 ? -17.260 -8.528 13.340 1.00 67.44 105 VAL A O 1
ATOM 738 N N . LEU A 1 106 ? -16.925 -9.789 15.175 1.00 54.44 106 LEU A N 1
ATOM 739 C CA . LEU A 1 106 ? -18.325 -10.150 15.391 1.00 54.44 106 LEU A CA 1
ATOM 740 C C . LEU A 1 106 ? -18.991 -8.970 16.107 1.00 54.44 106 LEU A C 1
ATOM 742 O O . LEU A 1 106 ? -18.356 -8.341 16.954 1.00 54.44 106 LEU A O 1
ATOM 746 N N . AL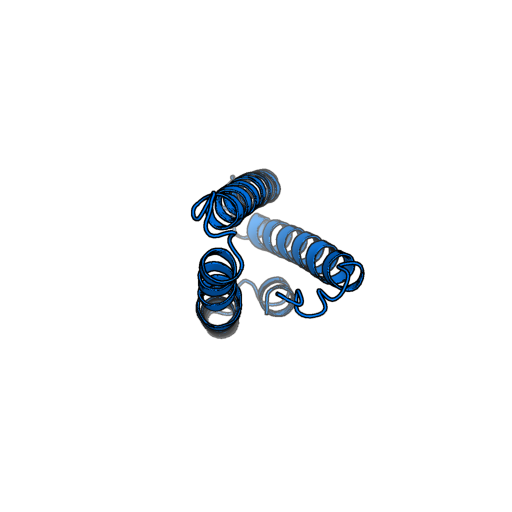A A 1 107 ? -20.217 -8.632 15.703 1.00 51.44 107 ALA A N 1
ATOM 747 C CA . ALA A 1 107 ? -20.969 -7.512 16.259 1.00 51.44 107 ALA A CA 1
ATOM 748 C C . ALA A 1 107 ? -20.891 -7.520 17.793 1.00 51.44 107 ALA A C 1
ATOM 750 O O . ALA A 1 107 ? -21.085 -8.563 18.415 1.00 51.44 107 ALA A O 1
ATOM 751 N N . GLN A 1 108 ? -20.551 -6.373 18.381 1.00 52.91 108 GLN A N 1
ATOM 752 C CA . GLN A 1 108 ? -20.564 -6.227 19.830 1.00 52.91 108 GLN A CA 1
ATOM 753 C C . GLN A 1 108 ? -22.031 -6.281 20.270 1.00 52.91 108 GLN A C 1
ATOM 755 O O . GLN A 1 108 ? -22.814 -5.436 19.840 1.00 52.91 108 GLN A O 1
ATOM 760 N N . GLU A 1 109 ? -22.405 -7.314 21.027 1.00 47.91 109 GLU A N 1
ATOM 761 C CA . GLU A 1 109 ? -23.671 -7.327 21.765 1.00 47.91 109 GLU A CA 1
ATOM 762 C C . GLU A 1 109 ? -23.650 -6.208 22.818 1.00 47.91 109 GLU A C 1
ATOM 764 O O . GLU A 1 109 ? -22.585 -5.900 23.365 1.00 47.91 109 GLU A O 1
ATOM 769 N N . ASP A 1 110 ? -24.818 -5.583 23.002 1.00 42.47 110 ASP A N 1
ATOM 770 C CA . ASP A 1 110 ? -25.062 -4.371 23.802 1.00 42.47 110 ASP A CA 1
ATOM 771 C C . ASP A 1 110 ? -24.589 -4.457 25.266 1.00 42.47 110 ASP A C 1
ATOM 773 O O . ASP A 1 110 ? -24.830 -5.495 25.929 1.00 42.47 110 ASP A O 1
#

InterPro domains:
  IPR036259 MFS transporter superfamily [SSF103473] (3-106)

pLDDT: mean 88.17, std 9.43, range [42.47, 96.5]

Secondary structure (DSSP, 8-state):
-HHHHHHSTT-HHHHHHHHHHHHIIIIIIIIHHHHHHHHHTS-TT-TTHHHHHHHHHHHHHHHHHHHHHHHHHTT--TTHHHHHHHHHHHHHHHHHHHHTTSPP------

Organism: NCBI:txid1749

Radius of gyration: 17.24 Å; chains: 1; bounding box: 41×25×48 Å

Foldseek 3Di:
DLVQCLVVVPPVVSVVVVVVVCCCCVVPPPPPVLLVCQQVVDDPVCSCPSNVVVVVVVVVVVVVLCVQLCVQCVVVDPRSVSVSSVSVVVVVVVVVVVVVVDDDDDDDDD